Protein AF-A0A2J8RE70-F1 (afdb_monomer_lite)

Organism: Pongo abelii (NCBI:txid9601)

Foldseek 3Di:
DDPDDPLVCVLCVPFAFLDKAFQQDCDPNKTKIWTQGDDPQHQFIWIAIPPVPRYIHGLDRDDQFAFPQPPHQKDKDPPPTHGDPHGFAWRDKYADNVQRWIWTFFLWIWIDRPSRIIMTRPQRHSVWTWPDWDADPQQWIWTATPLGFTWIDGPPDSHIGGDADDSVSPCVDVPVVVD

InterPro domains:
  IPR028246 Cation channel sperm-associated auxiliary subunit gamma [PTHR14327] (52-179)
  IPR053871 CATSPERG, beta-propeller domain [PF15064] (2-51)
  IPR053871 CATSPERG, beta-propeller domain [PF15064] (53-179)

Radius of gyration: 17.93 Å; chains: 1; bounding box: 47×31×60 Å

Structure (mmCIF, N/CA/C/O backbone):
data_AF-A0A2J8RE70-F1
#
_entry.id   AF-A0A2J8RE70-F1
#
loop_
_atom_site.group_PDB
_atom_site.id
_atom_site.type_symbol
_atom_site.label_atom_id
_atom_site.label_alt_id
_atom_site.label_comp_id
_atom_site.label_asym_id
_atom_site.label_entity_id
_atom_site.label_seq_id
_atom_site.pdbx_PDB_ins_code
_atom_site.Cartn_x
_atom_site.Cartn_y
_atom_site.Cartn_z
_atom_site.occupancy
_atom_site.B_iso_or_equiv
_atom_site.auth_seq_id
_atom_site.auth_comp_id
_atom_site.auth_asym_id
_atom_site.auth_atom_id
_atom_site.pdbx_PDB_model_num
ATOM 1 N N . ARG A 1 1 ? 28.471 9.267 -3.001 1.00 38.91 1 ARG A N 1
ATOM 2 C CA . ARG A 1 1 ? 27.498 10.393 -2.980 1.00 38.91 1 ARG A CA 1
ATOM 3 C C . ARG A 1 1 ? 26.448 10.106 -4.054 1.00 38.91 1 ARG A C 1
ATOM 5 O O . ARG A 1 1 ? 26.673 10.484 -5.195 1.00 38.91 1 ARG A O 1
ATOM 12 N N . ASN A 1 2 ? 25.371 9.379 -3.726 1.00 43.09 2 ASN A N 1
ATOM 13 C CA . ASN A 1 2 ? 24.345 9.003 -4.710 1.00 43.09 2 ASN A CA 1
ATOM 14 C C . ASN A 1 2 ? 23.590 10.248 -5.184 1.00 43.09 2 ASN A C 1
ATOM 16 O O . ASN A 1 2 ? 22.715 10.754 -4.489 1.00 43.09 2 ASN A O 1
ATOM 20 N N . ARG A 1 3 ? 23.953 10.748 -6.367 1.00 52.50 3 ARG A N 1
ATOM 21 C CA . ARG A 1 3 ? 23.097 11.636 -7.151 1.00 52.50 3 ARG A CA 1
ATOM 22 C C . ARG A 1 3 ? 22.213 10.736 -8.008 1.00 52.50 3 ARG A C 1
ATOM 24 O O . ARG A 1 3 ? 22.647 10.332 -9.083 1.00 52.50 3 ARG A O 1
ATOM 31 N N . GLY A 1 4 ? 21.025 10.399 -7.503 1.00 54.91 4 GLY A N 1
ATOM 32 C CA . GLY A 1 4 ? 19.982 9.821 -8.351 1.00 54.91 4 GLY A CA 1
ATOM 33 C C . GLY A 1 4 ? 19.725 10.766 -9.525 1.00 54.91 4 GLY A C 1
ATOM 34 O O . GLY A 1 4 ? 19.765 11.988 -9.337 1.00 54.91 4 GLY A O 1
ATOM 35 N N . SER A 1 5 ? 19.547 10.240 -10.735 1.00 63.16 5 SER A N 1
ATOM 36 C CA . SER A 1 5 ? 19.329 11.115 -11.888 1.00 63.16 5 SER A CA 1
ATOM 37 C C . SER A 1 5 ? 17.975 11.824 -11.791 1.00 63.16 5 SER A C 1
ATOM 39 O O . SER A 1 5 ? 16.984 11.264 -11.326 1.00 63.16 5 SER A O 1
ATOM 41 N N . GLY A 1 6 ? 17.904 13.060 -12.291 1.00 64.25 6 GLY A N 1
ATOM 42 C CA . GLY A 1 6 ? 16.624 13.730 -12.545 1.00 64.25 6 GLY A CA 1
ATOM 43 C C . GLY A 1 6 ? 15.867 13.149 -13.749 1.00 64.25 6 GLY A C 1
ATOM 44 O O . GLY A 1 6 ? 14.857 13.709 -14.159 1.00 64.25 6 GLY A O 1
ATOM 45 N N . SER A 1 7 ? 16.360 12.059 -14.352 1.00 72.38 7 SER A N 1
ATOM 46 C CA . SER A 1 7 ? 15.855 11.521 -15.617 1.00 72.38 7 SER A CA 1
ATOM 47 C C . SER A 1 7 ? 14.519 10.789 -15.485 1.00 72.38 7 SER A C 1
ATOM 49 O O . SER A 1 7 ? 13.845 10.618 -16.495 1.00 72.38 7 SER A O 1
ATOM 51 N N . TRP A 1 8 ? 14.074 10.445 -14.268 1.00 74.06 8 TRP A N 1
ATOM 52 C CA . TRP A 1 8 ? 12.735 9.882 -14.026 1.00 74.06 8 TRP A CA 1
ATOM 53 C C . TRP A 1 8 ? 11.600 10.774 -14.558 1.00 74.06 8 TRP A C 1
ATOM 55 O O . TRP A 1 8 ? 10.545 10.268 -14.931 1.00 74.06 8 TRP A O 1
ATOM 65 N N . VAL A 1 9 ? 11.836 12.089 -14.660 1.00 75.00 9 VAL A N 1
ATOM 66 C CA . VAL A 1 9 ? 10.903 13.061 -15.254 1.00 75.00 9 VAL A CA 1
ATOM 67 C C . VAL A 1 9 ? 10.591 12.734 -16.720 1.00 75.00 9 VAL A C 1
ATOM 69 O O . VAL A 1 9 ? 9.497 13.034 -17.180 1.00 75.00 9 VAL A O 1
ATOM 72 N N . ARG A 1 10 ? 11.518 12.100 -17.456 1.00 77.81 10 ARG A N 1
ATOM 73 C CA . ARG A 1 10 ? 11.299 11.674 -18.851 1.00 77.81 10 ARG A CA 1
ATOM 74 C C . ARG A 1 10 ? 10.335 10.495 -18.929 1.00 77.81 10 ARG A C 1
ATOM 76 O O . ARG A 1 10 ? 9.387 10.533 -19.700 1.00 77.81 10 ARG A O 1
ATOM 83 N N . VAL A 1 11 ? 10.582 9.485 -18.098 1.00 81.12 11 VAL A N 1
ATOM 84 C CA . VAL A 1 11 ? 9.865 8.201 -18.102 1.00 81.12 11 VAL A CA 1
ATOM 85 C C . VAL A 1 11 ? 8.417 8.358 -17.613 1.00 81.12 11 VAL A C 1
ATOM 87 O O . VAL A 1 11 ? 7.539 7.625 -18.044 1.00 81.12 11 VAL A O 1
ATOM 90 N N . LEU A 1 12 ? 8.144 9.350 -16.756 1.00 84.25 12 LEU A N 1
ATOM 91 C CA . LEU A 1 12 ? 6.811 9.632 -16.199 1.00 84.25 12 LEU A CA 1
ATOM 92 C C . LEU A 1 12 ? 6.121 10.870 -16.809 1.00 84.25 12 LEU A C 1
ATOM 94 O O . LEU A 1 12 ? 5.141 11.358 -16.253 1.00 84.25 12 LEU A O 1
ATOM 98 N N . ALA A 1 13 ? 6.616 11.402 -17.932 1.00 83.75 13 ALA A N 1
ATOM 99 C CA . ALA A 1 13 ? 6.174 12.691 -18.479 1.00 83.75 13 ALA A CA 1
ATOM 100 C C . ALA A 1 13 ? 4.685 12.756 -18.888 1.00 83.75 13 ALA A C 1
ATOM 102 O O . ALA A 1 13 ? 4.122 13.849 -18.947 1.00 83.75 13 ALA A O 1
ATOM 103 N N . SER A 1 14 ? 4.052 11.614 -19.182 1.00 85.94 14 SER A N 1
ATOM 104 C CA . SER A 1 14 ? 2.634 11.521 -19.561 1.00 85.94 14 SER A CA 1
ATOM 105 C C . SER A 1 14 ? 1.672 11.352 -18.382 1.00 85.94 14 SER A C 1
ATOM 107 O O . SER A 1 14 ? 0.462 11.441 -18.581 1.00 85.94 14 SER A O 1
ATOM 109 N N . GLU A 1 15 ? 2.179 11.101 -17.171 1.00 90.56 15 GLU A N 1
ATOM 110 C CA . GLU A 1 15 ? 1.375 10.627 -16.043 1.00 90.56 15 GLU A CA 1
ATOM 111 C C . GLU A 1 15 ? 1.267 11.653 -14.910 1.00 90.56 15 GLU A C 1
ATOM 113 O O . GLU A 1 15 ? 2.248 12.251 -14.465 1.00 90.56 15 GLU A O 1
ATOM 118 N N . CYS A 1 16 ? 0.058 11.818 -14.368 1.00 92.62 16 CYS A N 1
ATOM 119 C CA . CYS A 1 16 ? -0.143 12.594 -13.148 1.00 92.62 16 CYS A CA 1
ATOM 120 C C . CYS A 1 16 ? 0.223 11.735 -11.932 1.00 92.62 16 CYS A C 1
ATOM 122 O O . CYS A 1 16 ? -0.470 10.777 -11.593 1.00 92.62 16 CYS A O 1
ATOM 124 N N . ILE A 1 17 ? 1.322 12.076 -11.260 1.00 92.88 17 ILE A N 1
ATOM 125 C CA . ILE A 1 17 ? 1.897 11.254 -10.192 1.00 92.88 17 ILE A CA 1
ATOM 126 C C . ILE A 1 17 ? 1.352 11.649 -8.815 1.00 92.88 17 ILE A C 1
ATOM 128 O O . ILE A 1 17 ? 1.549 12.776 -8.365 1.00 92.88 17 ILE A O 1
ATOM 132 N N . LYS A 1 18 ? 0.750 10.689 -8.100 1.00 94.56 18 LYS A N 1
ATOM 133 C CA . LYS A 1 18 ? 0.326 10.839 -6.697 1.00 94.56 18 LYS A CA 1
ATOM 134 C C . LYS A 1 18 ? 1.472 10.573 -5.720 1.00 94.56 18 LYS A C 1
ATOM 136 O O . LYS A 1 18 ? 1.644 11.296 -4.739 1.00 94.56 18 LYS A O 1
ATOM 141 N N . LYS A 1 19 ? 2.261 9.519 -5.961 1.00 93.44 19 LYS A N 1
ATOM 142 C CA . LYS A 1 19 ? 3.380 9.130 -5.092 1.00 93.44 19 LYS A CA 1
ATOM 143 C C . LYS A 1 19 ? 4.503 8.463 -5.878 1.00 93.44 19 LYS A C 1
ATOM 145 O O . LYS A 1 19 ? 4.253 7.568 -6.676 1.00 93.44 19 LYS A O 1
ATOM 150 N N . LEU A 1 20 ? 5.743 8.847 -5.577 1.00 90.44 20 LEU A N 1
ATOM 151 C CA . LEU A 1 20 ? 6.943 8.147 -6.033 1.00 90.44 20 LEU A CA 1
ATOM 152 C C . LEU A 1 20 ? 7.535 7.301 -4.907 1.00 90.44 20 LEU A C 1
ATOM 154 O O . LEU A 1 20 ? 7.714 7.784 -3.786 1.00 90.44 20 LEU A O 1
ATOM 158 N N . CYS A 1 21 ? 7.903 6.070 -5.240 1.00 88.19 21 CYS A N 1
ATOM 159 C CA . CYS A 1 21 ? 8.802 5.225 -4.471 1.00 88.19 21 CYS A CA 1
ATOM 160 C C . CYS A 1 21 ? 10.088 5.027 -5.297 1.00 88.19 21 CYS A C 1
ATOM 162 O O . CYS A 1 21 ? 10.113 4.189 -6.201 1.00 88.19 21 CYS A O 1
ATOM 164 N N . PRO A 1 22 ? 11.151 5.818 -5.056 1.00 77.06 22 PRO A N 1
ATOM 165 C CA . PRO A 1 22 ? 12.430 5.612 -5.724 1.00 77.06 22 PRO A CA 1
ATOM 166 C C . PRO A 1 22 ? 13.086 4.344 -5.169 1.00 77.06 22 PRO A C 1
ATOM 168 O O . PRO A 1 22 ? 13.404 4.277 -3.979 1.00 77.06 22 PRO A O 1
ATOM 171 N N . VAL A 1 23 ? 13.297 3.339 -6.021 1.00 70.25 23 VAL A N 1
ATOM 172 C CA . VAL A 1 23 ? 13.839 2.040 -5.607 1.00 70.25 23 VAL A CA 1
ATOM 173 C C . VAL A 1 23 ? 15.258 1.914 -6.140 1.00 70.25 23 VAL A C 1
ATOM 175 O O . VAL A 1 23 ? 15.500 1.489 -7.267 1.00 70.25 23 VAL A O 1
ATOM 178 N N . TYR A 1 24 ? 16.219 2.335 -5.317 1.00 64.12 24 TYR A N 1
ATOM 179 C CA . TYR A 1 24 ? 17.640 2.384 -5.668 1.00 64.12 24 TYR A CA 1
ATOM 180 C C . TYR A 1 24 ? 18.292 0.990 -5.722 1.00 64.12 24 TYR A C 1
ATOM 182 O O . TYR A 1 24 ? 19.213 0.685 -4.965 1.00 64.12 24 TYR A O 1
ATOM 190 N N . PHE A 1 25 ? 17.842 0.153 -6.653 1.00 61.03 25 PHE A N 1
ATOM 191 C CA . PHE A 1 25 ? 18.550 -1.044 -7.089 1.00 61.03 25 PHE A CA 1
ATOM 192 C C . PHE A 1 25 ? 19.568 -0.661 -8.160 1.00 61.03 25 PHE A C 1
ATOM 194 O O . PHE A 1 25 ? 19.222 -0.530 -9.331 1.00 61.03 25 PHE A O 1
ATOM 201 N N . HIS A 1 26 ? 20.834 -0.490 -7.789 1.00 56.78 26 HIS A N 1
ATOM 202 C CA . HIS A 1 26 ? 21.870 -0.296 -8.800 1.00 56.78 26 HIS A CA 1
ATOM 203 C C . HIS A 1 26 ? 22.303 -1.653 -9.368 1.00 56.78 26 HIS A C 1
ATOM 205 O O . HIS A 1 26 ? 23.253 -2.266 -8.887 1.00 56.78 26 HIS A O 1
ATOM 211 N N . SER A 1 27 ? 21.573 -2.126 -10.379 1.00 59.56 27 SER A N 1
ATOM 212 C CA . SER A 1 27 ? 21.937 -3.290 -11.192 1.00 59.56 27 SER A CA 1
ATOM 213 C C . SER A 1 27 ? 22.296 -2.822 -12.600 1.00 59.56 27 SER A C 1
ATOM 215 O O . SER A 1 27 ? 21.555 -2.047 -13.207 1.00 59.56 27 SER A O 1
ATOM 217 N N . ASN A 1 28 ? 23.466 -3.231 -13.098 1.00 66.38 28 ASN A N 1
ATOM 218 C CA . ASN A 1 28 ? 24.009 -2.847 -14.409 1.00 66.38 28 ASN A CA 1
ATOM 219 C C . ASN A 1 28 ? 23.948 -1.333 -14.719 1.00 66.38 28 ASN A C 1
ATOM 221 O O . ASN A 1 28 ? 23.699 -0.932 -15.850 1.00 66.38 28 ASN A O 1
ATOM 225 N N . GLY A 1 29 ? 24.157 -0.474 -13.714 1.00 69.19 29 GLY A N 1
ATOM 226 C CA . GLY A 1 29 ? 24.139 0.986 -13.884 1.00 69.19 29 GLY A CA 1
ATOM 227 C C . GLY A 1 29 ? 22.746 1.631 -13.950 1.00 69.19 29 GLY A C 1
ATOM 228 O O . GLY A 1 29 ? 22.659 2.860 -14.004 1.00 69.19 29 GLY A O 1
ATOM 229 N N . SER A 1 30 ? 21.676 0.835 -13.906 1.00 75.38 30 SER A N 1
ATOM 230 C CA . SER A 1 30 ? 20.286 1.296 -13.998 1.00 75.38 30 SER A CA 1
ATOM 231 C C . SER A 1 30 ? 19.792 1.926 -12.693 1.00 75.38 30 SER A C 1
ATOM 233 O O . SER A 1 30 ? 20.341 1.692 -11.609 1.00 75.38 30 SER A O 1
ATOM 235 N N . GLU A 1 31 ? 18.731 2.723 -12.793 1.00 79.00 31 GLU A N 1
ATOM 236 C CA . GLU A 1 31 ? 17.949 3.219 -11.656 1.00 79.00 31 GLU A CA 1
ATOM 237 C C . GLU A 1 31 ? 16.484 2.822 -11.865 1.00 79.00 31 GLU A C 1
ATOM 239 O O . GLU A 1 31 ? 15.981 2.918 -12.983 1.00 79.00 31 GLU A O 1
ATOM 244 N N . TYR A 1 32 ? 15.792 2.397 -10.805 1.00 82.38 32 TYR A N 1
ATOM 245 C CA . TYR A 1 32 ? 14.401 1.951 -10.894 1.00 82.38 32 TYR A CA 1
ATOM 246 C C . TYR A 1 32 ? 13.483 2.822 -10.041 1.00 82.38 32 TYR A C 1
ATOM 248 O O . TYR A 1 32 ? 13.861 3.347 -8.987 1.00 82.38 32 TYR A O 1
ATOM 256 N N . ILE A 1 33 ? 12.247 2.973 -10.498 1.00 87.44 33 ILE A N 1
ATOM 257 C CA . ILE A 1 33 ? 11.239 3.804 -9.850 1.00 87.44 33 ILE A CA 1
ATOM 258 C C . ILE A 1 33 ? 9.890 3.099 -9.871 1.00 87.44 33 ILE A C 1
ATOM 260 O O . ILE A 1 33 ? 9.516 2.498 -10.872 1.00 87.44 33 ILE A O 1
ATOM 264 N N . MET A 1 34 ? 9.150 3.184 -8.767 1.00 91.00 34 MET A N 1
ATOM 265 C CA . MET A 1 34 ? 7.721 2.893 -8.760 1.00 91.00 34 MET A CA 1
ATOM 266 C C . MET A 1 34 ? 6.922 4.174 -8.588 1.00 91.00 34 MET A C 1
ATOM 268 O O . MET A 1 34 ? 7.277 5.039 -7.782 1.00 91.00 34 MET A O 1
ATOM 272 N N . ALA A 1 35 ? 5.839 4.282 -9.346 1.00 93.25 35 ALA A N 1
ATOM 273 C CA . ALA A 1 35 ? 4.965 5.440 -9.352 1.00 93.25 35 ALA A CA 1
ATOM 274 C C . ALA A 1 35 ? 3.512 5.000 -9.181 1.00 93.25 35 ALA A C 1
ATOM 276 O O . ALA A 1 35 ? 3.024 4.164 -9.934 1.00 93.25 35 ALA A O 1
ATOM 277 N N . LEU A 1 36 ? 2.836 5.588 -8.196 1.00 95.62 36 LEU A N 1
ATOM 278 C CA . LEU A 1 36 ? 1.386 5.547 -8.046 1.00 95.62 36 LEU A CA 1
ATOM 279 C C . LEU A 1 36 ? 0.812 6.832 -8.650 1.00 95.62 36 LEU A C 1
ATOM 281 O O . LEU A 1 36 ? 1.236 7.932 -8.279 1.00 95.62 36 LEU A O 1
ATOM 285 N N . THR A 1 37 ? -0.154 6.700 -9.549 1.00 96.00 37 THR A N 1
ATOM 286 C CA . THR A 1 37 ? -0.744 7.800 -10.329 1.00 96.00 37 THR A CA 1
ATOM 287 C C . THR A 1 37 ? -2.084 8.300 -9.768 1.00 96.00 37 THR A C 1
ATOM 289 O O . THR A 1 37 ? -2.644 7.765 -8.806 1.00 96.00 37 THR A O 1
ATOM 292 N N . MET A 1 38 ? -2.586 9.387 -10.354 1.00 94.56 38 MET A N 1
ATOM 293 C CA . MET A 1 38 ? -3.873 10.034 -10.076 1.00 94.56 38 MET A CA 1
ATOM 294 C C . MET A 1 38 ? -4.478 10.629 -11.355 1.00 94.56 38 MET A C 1
ATOM 296 O O . MET A 1 38 ? -3.834 10.657 -12.403 1.00 94.56 38 MET A O 1
ATOM 300 N N . GLY A 1 39 ? -5.700 11.158 -11.268 1.00 92.31 39 GLY A N 1
ATOM 301 C CA . GLY A 1 39 ? -6.371 11.771 -12.413 1.00 92.31 39 GLY A CA 1
ATOM 302 C C . GLY A 1 39 ? -6.886 10.706 -13.378 1.00 92.31 39 GLY A C 1
ATOM 303 O O . GLY A 1 39 ? -7.565 9.777 -12.956 1.00 92.31 39 GLY A O 1
ATOM 304 N N . LYS A 1 40 ? -6.572 10.823 -14.674 1.00 91.50 40 LYS A N 1
ATOM 305 C CA . LYS A 1 40 ? -7.113 9.921 -15.710 1.00 91.50 40 LYS A CA 1
ATOM 306 C C . LYS A 1 40 ? -6.786 8.439 -15.463 1.00 91.50 40 LYS A C 1
ATOM 308 O O . LYS A 1 40 ? -7.603 7.584 -15.781 1.00 91.50 40 LYS A O 1
ATOM 313 N N . HIS A 1 41 ? -5.606 8.148 -14.922 1.00 94.38 41 HIS A N 1
ATOM 314 C CA . HIS A 1 41 ? -5.147 6.790 -14.624 1.00 94.38 41 HIS A CA 1
ATOM 315 C C . HIS A 1 41 ? -5.029 6.579 -13.106 1.00 94.38 41 HIS A C 1
ATOM 317 O O . HIS A 1 41 ? -4.043 6.029 -12.625 1.00 94.38 41 HIS A O 1
ATOM 323 N N . GLU A 1 42 ? -5.969 7.100 -12.311 1.00 94.38 42 GLU A N 1
ATOM 324 C CA . GLU A 1 42 ? -5.924 6.944 -10.855 1.00 94.38 42 GLU A CA 1
ATOM 325 C C . GLU A 1 42 ? -5.894 5.467 -10.433 1.00 94.38 42 GLU A C 1
ATOM 327 O O . GLU A 1 42 ? -6.652 4.648 -10.936 1.00 94.38 42 GLU A O 1
ATOM 332 N N . GLY A 1 43 ? -4.974 5.127 -9.525 1.00 94.31 43 GLY A N 1
ATOM 333 C CA . GLY A 1 43 ? -4.780 3.750 -9.061 1.00 94.31 43 GLY A CA 1
ATOM 334 C C . GLY A 1 43 ? -3.866 2.883 -9.931 1.00 94.31 43 GLY A C 1
ATOM 335 O O . GLY A 1 43 ? -3.648 1.720 -9.593 1.00 94.31 43 GLY A O 1
ATOM 336 N N . TYR A 1 44 ? -3.278 3.422 -11.002 1.00 95.94 44 TYR A N 1
ATOM 337 C CA . TYR A 1 44 ? -2.267 2.704 -11.777 1.00 95.94 44 TYR A CA 1
ATOM 338 C C . TYR A 1 44 ? -0.923 2.749 -11.031 1.00 95.94 44 TYR A C 1
ATOM 340 O O . TYR A 1 44 ? -0.503 3.775 -10.482 1.00 95.94 44 TYR A O 1
ATOM 348 N N . VAL A 1 45 ? -0.246 1.606 -10.988 1.00 94.81 45 VAL A N 1
ATOM 349 C CA . VAL A 1 45 ? 1.091 1.445 -10.420 1.00 94.81 45 VAL A CA 1
ATOM 350 C C . VAL A 1 45 ? 2.038 1.060 -11.538 1.00 94.81 45 VAL A C 1
ATOM 352 O O . VAL A 1 45 ? 1.942 -0.032 -12.095 1.00 94.81 45 VAL A O 1
ATOM 355 N N . TYR A 1 46 ? 2.977 1.948 -11.838 1.00 93.19 46 TYR A N 1
ATOM 356 C CA . TYR A 1 46 ? 3.992 1.723 -12.858 1.00 93.19 46 TYR A CA 1
ATOM 357 C C . TYR A 1 46 ? 5.357 1.397 -12.252 1.00 93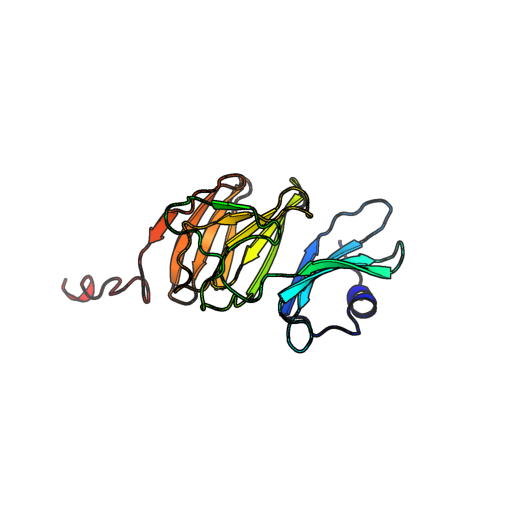.19 46 TYR A C 1
ATOM 359 O O . TYR A 1 46 ? 5.713 1.903 -11.182 1.00 93.19 46 TYR A O 1
ATOM 367 N N . PHE A 1 47 ? 6.143 0.611 -12.986 1.00 89.56 47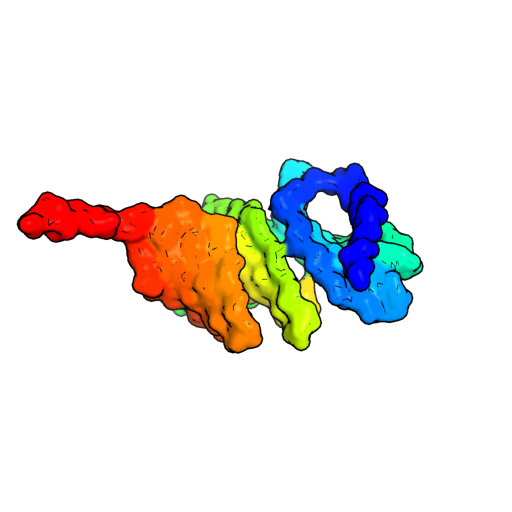 PHE A N 1
ATOM 368 C CA . PHE A 1 47 ? 7.560 0.350 -12.761 1.00 89.56 47 PHE A CA 1
ATOM 369 C C . PHE A 1 47 ? 8.366 0.946 -13.923 1.00 89.56 47 PHE A C 1
ATOM 371 O O . PHE A 1 47 ? 8.167 0.580 -15.077 1.00 89.56 47 PHE A O 1
ATOM 378 N N . GLY A 1 48 ? 9.253 1.896 -13.631 1.00 86.38 48 GLY A N 1
ATOM 379 C CA . GLY A 1 48 ? 10.102 2.556 -14.624 1.00 86.38 48 GLY A CA 1
ATOM 380 C C . GLY A 1 48 ? 11.564 2.138 -14.494 1.00 86.38 48 GLY A C 1
ATOM 381 O O . GLY A 1 48 ? 12.080 2.041 -13.374 1.00 86.38 48 GLY A O 1
ATOM 382 N N . THR A 1 49 ? 12.240 1.948 -15.629 1.00 84.19 49 THR A N 1
ATOM 383 C CA . THR A 1 49 ? 13.671 1.608 -15.700 1.00 84.19 49 THR A CA 1
ATOM 384 C C . THR A 1 49 ? 14.441 2.709 -16.417 1.00 84.19 49 THR A C 1
ATOM 386 O O . THR A 1 49 ? 14.282 2.922 -17.611 1.00 84.19 49 THR A O 1
ATOM 389 N N . ILE A 1 50 ? 15.322 3.394 -15.694 1.00 78.50 50 ILE A N 1
ATOM 390 C CA . ILE A 1 50 ? 16.055 4.570 -16.171 1.00 78.50 50 ILE A CA 1
ATOM 391 C C . ILE A 1 50 ? 17.485 4.158 -16.542 1.00 78.50 50 ILE A C 1
ATOM 393 O O . ILE A 1 50 ? 18.117 3.370 -15.830 1.00 78.50 50 ILE A O 1
ATOM 397 N N . ARG A 1 51 ? 18.029 4.755 -17.609 1.00 72.81 51 ARG A N 1
ATOM 398 C CA . ARG A 1 51 ? 19.385 4.574 -18.173 1.00 72.81 51 ARG A CA 1
ATOM 399 C C . ARG A 1 51 ? 19.643 3.276 -18.944 1.00 72.81 51 ARG A C 1
ATOM 401 O O . ARG A 1 51 ? 20.530 3.293 -19.791 1.00 72.81 51 ARG A O 1
ATOM 408 N N . ALA A 1 52 ? 18.929 2.181 -18.670 1.00 71.00 52 ALA A N 1
ATOM 409 C CA . ALA A 1 52 ? 19.026 0.968 -19.494 1.00 71.00 52 ALA A CA 1
ATOM 410 C C . ALA A 1 52 ? 18.157 1.058 -20.754 1.00 71.00 52 ALA A C 1
ATOM 412 O O . ALA A 1 52 ? 18.643 0.766 -21.843 1.00 71.00 52 ALA A O 1
ATOM 413 N N . SER A 1 53 ? 16.901 1.484 -20.604 1.00 71.81 53 SER A N 1
ATOM 414 C CA . SER A 1 53 ? 15.951 1.600 -21.717 1.00 71.81 53 SER A CA 1
ATOM 415 C C . SER A 1 53 ? 15.044 2.836 -21.662 1.00 71.81 53 SER A C 1
ATOM 417 O O . SER A 1 53 ? 14.502 3.217 -22.692 1.00 71.81 53 SER A O 1
ATOM 419 N N . ASP A 1 54 ? 14.933 3.504 -20.504 1.00 79.88 54 ASP A N 1
ATOM 420 C CA . ASP A 1 54 ? 13.995 4.612 -20.251 1.00 79.88 54 ASP A CA 1
ATOM 421 C C . ASP A 1 54 ? 12.507 4.209 -20.446 1.00 79.88 54 ASP A C 1
ATOM 423 O O . ASP A 1 54 ? 11.652 5.050 -20.726 1.00 79.88 54 ASP A O 1
ATOM 427 N N . ASP A 1 55 ? 12.196 2.922 -20.229 1.00 84.44 55 ASP A N 1
ATOM 428 C CA . ASP A 1 55 ? 10.849 2.339 -20.329 1.00 84.44 55 ASP A CA 1
ATOM 429 C C . ASP A 1 55 ? 9.987 2.546 -19.072 1.00 84.44 55 ASP A C 1
ATOM 431 O O . ASP A 1 55 ? 10.488 2.600 -17.940 1.00 84.44 55 ASP A O 1
ATOM 435 N N . LEU A 1 56 ? 8.665 2.544 -19.282 1.00 87.12 56 LEU A N 1
ATOM 436 C CA . LEU A 1 56 ? 7.627 2.530 -18.252 1.00 87.12 56 LEU A CA 1
ATOM 437 C C . LEU A 1 56 ? 6.676 1.338 -18.461 1.00 87.12 56 LEU A C 1
ATOM 439 O O . LEU A 1 56 ? 5.981 1.266 -19.473 1.00 87.12 56 LEU A O 1
ATOM 443 N N . GLU A 1 57 ? 6.602 0.434 -17.486 1.00 90.56 57 GLU A N 1
ATOM 444 C CA . GLU A 1 57 ? 5.737 -0.752 -17.500 1.00 90.56 57 GLU A CA 1
ATOM 445 C C . GLU A 1 57 ? 4.588 -0.603 -16.492 1.00 90.56 57 GLU A C 1
ATOM 447 O O . GLU A 1 57 ? 4.805 -0.182 -15.352 1.00 90.56 57 GLU A O 1
ATOM 452 N N . LEU A 1 58 ? 3.356 -0.944 -16.888 1.00 91.94 58 LEU A N 1
ATOM 453 C CA . LEU A 1 58 ? 2.216 -1.012 -15.968 1.00 91.94 58 LEU A CA 1
ATOM 454 C C . LEU A 1 58 ? 2.313 -2.302 -15.145 1.00 91.94 58 LEU A C 1
ATOM 456 O O . LEU A 1 58 ? 2.067 -3.386 -15.663 1.00 91.94 58 LEU A O 1
ATOM 460 N N . LEU A 1 59 ? 2.657 -2.170 -13.865 1.00 91.75 59 LEU A N 1
ATOM 461 C CA . LEU A 1 59 ? 2.880 -3.290 -12.949 1.00 91.75 59 LEU A CA 1
ATOM 462 C C . LEU A 1 59 ? 1.569 -3.770 -12.313 1.00 91.75 59 LEU A C 1
ATOM 464 O O . LEU A 1 59 ? 1.362 -4.969 -12.166 1.00 91.75 59 LEU A O 1
ATOM 468 N N . TYR A 1 60 ? 0.676 -2.850 -11.935 1.00 94.44 60 TYR A N 1
ATOM 469 C CA . TYR A 1 60 ? -0.623 -3.204 -11.358 1.00 94.44 60 TYR A CA 1
ATOM 470 C C . TYR A 1 60 ? -1.669 -2.108 -11.566 1.00 94.44 60 TYR A C 1
ATOM 472 O O . TYR A 1 60 ? -1.360 -0.918 -11.509 1.00 94.44 60 TYR A O 1
ATOM 480 N N . HIS A 1 61 ? -2.923 -2.514 -11.749 1.00 94.88 61 HIS A N 1
ATOM 481 C CA . HIS A 1 61 ? -4.086 -1.635 -11.679 1.00 94.88 61 HIS A CA 1
ATOM 482 C C . HIS A 1 61 ? -4.860 -1.978 -10.406 1.00 94.88 61 HIS A C 1
ATOM 484 O O . HIS A 1 61 ? -5.360 -3.094 -10.263 1.00 94.88 61 HIS A O 1
ATOM 490 N N . ILE A 1 62 ? -4.916 -1.036 -9.465 1.00 96.19 62 ILE A N 1
ATOM 491 C CA . ILE A 1 62 ? -5.644 -1.216 -8.205 1.00 96.19 62 ILE A CA 1
ATOM 492 C C . ILE A 1 62 ? -7.146 -1.318 -8.524 1.00 96.19 62 ILE A C 1
ATOM 494 O O . ILE A 1 62 ? -7.637 -0.483 -9.283 1.00 96.19 62 ILE A O 1
ATOM 498 N N . PRO A 1 63 ? -7.887 -2.302 -7.972 1.00 96.19 63 PRO A N 1
ATOM 499 C CA . PRO A 1 63 ? -9.329 -2.399 -8.182 1.00 96.19 63 PRO A CA 1
ATOM 500 C C . PRO A 1 63 ? -10.057 -1.112 -7.790 1.00 96.19 63 PRO A C 1
ATOM 502 O O . PRO A 1 63 ? -9.674 -0.446 -6.834 1.00 96.19 63 PRO A O 1
ATOM 505 N N . GLU A 1 64 ? -11.141 -0.778 -8.490 1.00 95.38 64 GLU A N 1
ATOM 506 C CA . GLU A 1 64 ? -11.919 0.441 -8.218 1.00 95.38 64 GLU A CA 1
ATOM 507 C C . GLU A 1 64 ? -12.577 0.415 -6.824 1.00 95.38 64 GLU A C 1
ATOM 509 O O . GLU A 1 64 ? -12.708 1.447 -6.162 1.00 95.38 64 GLU A O 1
ATOM 514 N N . PHE A 1 65 ? -12.937 -0.777 -6.340 1.00 97.19 65 PHE A N 1
ATOM 515 C CA . PHE A 1 65 ? -13.663 -0.988 -5.091 1.00 97.19 65 PHE A CA 1
ATOM 516 C C . PHE A 1 65 ? -12.944 -1.963 -4.150 1.00 97.19 65 PHE A C 1
ATOM 518 O O . PHE A 1 65 ? -12.124 -2.781 -4.560 1.00 97.19 65 PHE A O 1
ATOM 525 N N . ILE A 1 66 ? -13.279 -1.898 -2.861 1.00 97.38 66 ILE A N 1
ATOM 526 C CA . ILE A 1 66 ? -12.794 -2.817 -1.828 1.00 97.38 66 ILE A CA 1
ATOM 527 C C . ILE A 1 66 ? -13.455 -4.196 -2.027 1.00 97.38 66 ILE A C 1
ATOM 529 O O . ILE A 1 66 ? -14.691 -4.243 -2.053 1.00 97.38 66 ILE A O 1
ATOM 533 N N . PRO A 1 67 ? -12.695 -5.306 -2.122 1.00 97.06 67 PRO A N 1
ATOM 534 C CA . PRO A 1 67 ? -13.245 -6.661 -2.184 1.00 97.06 67 PRO A CA 1
ATOM 535 C C . PRO A 1 67 ? -14.121 -7.037 -0.977 1.00 97.06 67 PRO A C 1
ATOM 537 O O . PRO A 1 67 ? -13.887 -6.602 0.153 1.00 97.06 67 PRO A O 1
ATOM 540 N N . GLU A 1 68 ? -15.102 -7.911 -1.187 1.00 95.81 68 GLU A N 1
ATOM 541 C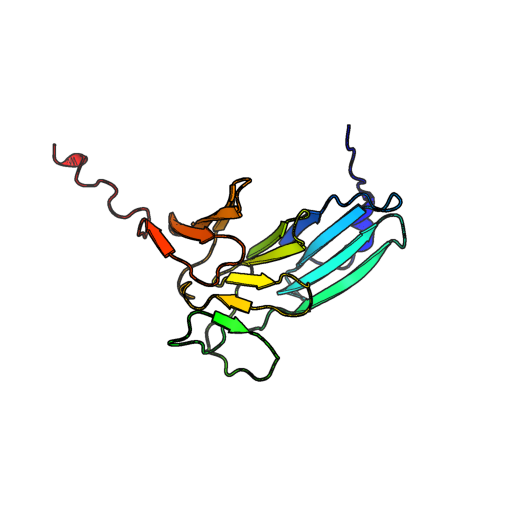 CA . GLU A 1 68 ? -15.867 -8.557 -0.113 1.00 95.81 68 GLU A CA 1
ATOM 542 C C . GLU A 1 68 ? -15.029 -9.663 0.548 1.00 95.81 68 GLU A C 1
ATOM 544 O O . GLU A 1 68 ? -15.063 -10.822 0.145 1.00 95.81 68 GLU A O 1
ATOM 549 N N . ALA A 1 69 ? -14.275 -9.295 1.587 1.00 94.12 69 ALA A N 1
ATOM 550 C CA . ALA A 1 69 ? -13.400 -10.199 2.345 1.00 94.12 69 ALA A CA 1
ATOM 551 C C . ALA A 1 69 ? -13.860 -10.425 3.804 1.00 94.12 69 ALA A C 1
ATOM 553 O O . ALA A 1 69 ? -13.052 -10.713 4.686 1.00 94.12 69 ALA A O 1
ATOM 554 N N . ARG A 1 70 ? -15.159 -10.259 4.095 1.00 88.44 70 ARG A N 1
ATOM 555 C CA . ARG A 1 70 ? -15.704 -10.397 5.459 1.00 88.44 70 ARG A CA 1
ATOM 556 C C . ARG A 1 70 ? -15.446 -11.795 6.033 1.00 88.44 70 ARG A C 1
ATOM 558 O O . ARG A 1 70 ? -15.899 -12.787 5.474 1.00 88.44 70 ARG A O 1
ATOM 565 N N . GLY A 1 71 ? -14.773 -11.850 7.183 1.00 88.12 71 GLY A N 1
ATOM 566 C CA . GLY A 1 71 ? -14.422 -13.098 7.871 1.00 88.12 71 GLY A CA 1
ATOM 567 C C . GLY A 1 71 ? -13.139 -13.774 7.371 1.00 88.12 71 GLY A C 1
ATOM 568 O O . GLY A 1 71 ? -12.823 -14.864 7.840 1.00 88.12 71 GLY A O 1
ATOM 569 N N . LEU A 1 72 ? -12.401 -13.147 6.450 1.00 92.50 72 LEU A N 1
ATOM 570 C CA . LEU A 1 72 ? -11.065 -13.573 6.027 1.00 92.50 72 LEU A CA 1
ATOM 571 C C . LEU A 1 72 ? -10.000 -12.717 6.729 1.00 92.50 72 LEU A C 1
ATOM 573 O O . LEU A 1 72 ? -10.240 -11.541 6.979 1.00 92.50 72 LEU A O 1
ATOM 577 N N . GLU A 1 73 ? -8.813 -13.274 6.982 1.00 90.00 73 GLU A N 1
ATOM 578 C CA . GLU A 1 73 ? -7.636 -12.482 7.402 1.00 90.00 73 GLU A CA 1
ATOM 579 C C . GLU A 1 73 ? -7.030 -11.729 6.198 1.00 90.00 73 GLU A C 1
ATOM 581 O O . GLU A 1 73 ? -6.558 -10.595 6.297 1.00 90.00 73 GLU A O 1
ATOM 586 N N . PHE A 1 74 ? -7.074 -12.354 5.016 1.00 94.00 74 PHE A N 1
ATOM 587 C CA . PHE A 1 74 ? -6.587 -11.798 3.756 1.00 94.00 74 PHE A CA 1
ATOM 588 C C . PHE A 1 74 ? -7.319 -12.392 2.548 1.00 94.00 74 PHE A C 1
ATOM 590 O O . PHE A 1 74 ? -7.943 -13.450 2.638 1.00 94.00 74 PHE A O 1
ATOM 597 N N . LEU A 1 75 ? -7.194 -11.729 1.398 1.00 95.31 75 LEU A N 1
ATOM 598 C CA . LEU A 1 75 ? -7.712 -12.183 0.108 1.00 95.31 75 LEU A CA 1
ATOM 599 C C . LEU A 1 75 ? -6.671 -11.929 -0.989 1.00 95.31 75 LEU A C 1
ATOM 601 O O . LEU A 1 75 ? -6.156 -10.820 -1.109 1.00 95.31 75 LEU A O 1
ATOM 605 N N . MET A 1 76 ? -6.362 -12.938 -1.802 1.00 94.94 76 MET A N 1
ATOM 606 C CA . MET A 1 76 ? -5.557 -12.757 -3.015 1.00 94.94 76 MET A CA 1
ATOM 607 C C . MET A 1 76 ? -6.453 -12.235 -4.142 1.00 94.94 76 MET A C 1
ATOM 609 O O . MET A 1 76 ? -7.529 -12.786 -4.360 1.00 94.94 76 MET A O 1
ATOM 613 N N . ILE A 1 77 ? -6.026 -11.179 -4.835 1.00 94.25 77 ILE A N 1
ATOM 614 C CA . ILE A 1 77 ? -6.791 -10.563 -5.925 1.00 94.25 77 ILE A CA 1
ATOM 615 C C . ILE A 1 77 ? -6.399 -11.242 -7.239 1.00 94.25 77 ILE A C 1
ATOM 617 O O . ILE A 1 77 ? -5.263 -11.100 -7.693 1.00 94.25 77 ILE A O 1
ATOM 621 N N . LEU A 1 78 ? -7.343 -11.970 -7.838 1.00 91.25 78 LEU A N 1
ATOM 622 C CA . LEU A 1 78 ? -7.192 -12.720 -9.089 1.00 91.25 78 LEU A CA 1
ATOM 623 C C . LEU A 1 78 ? -8.103 -12.188 -10.213 1.00 91.25 78 LEU A C 1
ATOM 625 O O . LEU A 1 78 ? -8.036 -12.680 -11.337 1.00 91.25 78 LEU A O 1
ATOM 629 N N . GLY A 1 79 ? -8.948 -11.187 -9.936 1.00 87.19 79 GLY A N 1
ATOM 630 C CA . GLY A 1 79 ? -9.874 -10.585 -10.901 1.00 87.19 79 GLY A CA 1
ATOM 631 C C . GLY A 1 79 ? -11.233 -11.286 -10.992 1.00 87.19 79 GLY A C 1
ATOM 632 O O . GLY A 1 79 ? -11.991 -11.023 -11.922 1.00 87.19 79 GLY A O 1
ATOM 633 N N . THR A 1 80 ? -11.551 -12.173 -10.043 1.00 88.69 80 THR A N 1
ATOM 634 C CA . THR A 1 80 ? -12.826 -12.928 -9.986 1.00 88.69 80 THR A CA 1
ATOM 635 C C . THR A 1 80 ? -13.627 -12.666 -8.708 1.00 88.69 80 THR A C 1
ATOM 637 O O . THR A 1 80 ? -14.636 -13.319 -8.446 1.00 88.69 80 THR A O 1
ATOM 640 N N . GLU A 1 81 ? -13.167 -11.720 -7.894 1.00 93.31 81 GLU A N 1
ATOM 641 C CA . GLU A 1 81 ? -13.700 -11.440 -6.567 1.00 93.31 81 GLU A CA 1
ATOM 642 C C . GLU A 1 81 ? -15.029 -10.679 -6.654 1.00 93.31 81 GLU A C 1
ATOM 644 O O . GLU A 1 81 ? -15.281 -9.914 -7.586 1.00 93.31 81 GLU A O 1
ATOM 649 N N . SER A 1 82 ? -15.871 -10.838 -5.634 1.00 95.12 82 SER A N 1
ATOM 650 C CA . SER A 1 82 ? -16.993 -9.926 -5.403 1.00 95.12 82 SER A CA 1
ATOM 651 C C . SER A 1 82 ? -16.497 -8.657 -4.713 1.00 95.12 82 SER A C 1
ATOM 653 O O . SER A 1 82 ? -15.615 -8.713 -3.856 1.00 95.12 82 SER A O 1
ATOM 655 N N . TYR A 1 83 ? -17.101 -7.517 -5.042 1.00 97.00 83 TYR A N 1
ATOM 656 C CA . TYR A 1 83 ? -16.686 -6.202 -4.554 1.00 97.00 83 TYR A CA 1
ATOM 657 C C . TYR A 1 83 ? -17.794 -5.505 -3.759 1.00 97.00 83 TYR A C 1
ATOM 659 O O . TYR A 1 83 ? -18.983 -5.658 -4.040 1.00 97.00 83 TYR A O 1
ATOM 667 N N . THR A 1 84 ? -17.390 -4.728 -2.755 1.00 96.50 84 THR A N 1
ATOM 668 C CA . THR A 1 84 ? -18.269 -3.820 -2.004 1.00 96.50 84 THR A CA 1
ATOM 669 C C . THR A 1 84 ? -18.560 -2.557 -2.833 1.00 96.50 84 THR A C 1
ATOM 671 O O . THR A 1 84 ? -17.929 -2.319 -3.856 1.00 96.50 84 THR A O 1
ATOM 674 N N . SER A 1 85 ? -19.444 -1.675 -2.359 1.00 96.56 85 SER A N 1
ATOM 675 C CA . SER A 1 85 ? -19.620 -0.326 -2.931 1.00 96.56 85 SER A CA 1
ATOM 676 C C . SER A 1 85 ? -18.612 0.720 -2.420 1.00 96.56 85 SER A C 1
ATOM 678 O O . SER A 1 85 ? -18.723 1.901 -2.746 1.00 96.56 85 SER A O 1
ATOM 680 N N . THR A 1 86 ? -17.646 0.332 -1.580 1.00 97.56 86 THR A N 1
ATOM 681 C CA . THR A 1 86 ? -16.639 1.248 -1.027 1.00 97.56 86 THR A CA 1
ATOM 682 C C . THR A 1 86 ? -15.476 1.364 -2.006 1.00 97.56 86 THR A C 1
ATOM 684 O O . THR A 1 86 ? -14.797 0.372 -2.244 1.00 97.56 86 THR A O 1
ATOM 687 N N . ALA A 1 87 ? -15.226 2.552 -2.561 1.00 97.31 87 ALA A N 1
ATOM 688 C CA . ALA A 1 87 ? -14.106 2.767 -3.477 1.00 97.31 87 ALA A CA 1
ATOM 689 C C . ALA A 1 87 ? -12.742 2.567 -2.785 1.00 97.31 87 ALA A C 1
ATOM 691 O O . ALA A 1 87 ? -12.576 2.919 -1.611 1.00 97.31 87 ALA A O 1
ATOM 692 N N . MET A 1 88 ? -11.757 2.043 -3.516 1.00 97.06 88 MET A N 1
ATOM 693 C CA . MET A 1 88 ? -10.352 2.062 -3.106 1.00 97.06 88 MET A CA 1
ATOM 694 C C . MET A 1 88 ? -9.756 3.443 -3.400 1.00 97.06 88 MET A C 1
ATOM 696 O O . MET A 1 88 ? -9.682 3.881 -4.542 1.00 97.06 88 MET A O 1
ATOM 700 N N . ALA A 1 89 ? -9.295 4.131 -2.358 1.00 96.88 89 ALA A N 1
ATOM 701 C CA . ALA A 1 89 ? -8.719 5.471 -2.421 1.00 96.88 89 ALA A CA 1
ATOM 702 C C . ALA A 1 89 ? -7.197 5.414 -2.171 1.00 96.88 89 ALA A C 1
ATOM 704 O O . ALA A 1 89 ? -6.754 5.615 -1.033 1.00 96.88 89 ALA A O 1
ATOM 705 N N . PRO A 1 90 ? -6.370 5.114 -3.192 1.00 97.00 90 PRO A N 1
ATOM 706 C CA . PRO A 1 90 ? -4.934 4.912 -3.026 1.00 97.00 90 PRO A CA 1
ATOM 707 C C . PRO A 1 90 ? -4.222 6.214 -2.637 1.00 97.00 90 PRO A C 1
ATOM 709 O O . PRO A 1 90 ? -4.473 7.274 -3.215 1.00 97.00 90 PRO A O 1
ATOM 712 N N . LYS A 1 91 ? -3.298 6.134 -1.675 1.00 96.62 91 LYS A N 1
ATOM 713 C CA . LYS A 1 91 ? -2.543 7.271 -1.112 1.00 96.62 91 LYS A CA 1
ATOM 714 C C . LYS A 1 91 ? -1.031 7.098 -1.137 1.00 96.62 91 LYS A C 1
ATOM 716 O O . LYS A 1 91 ? -0.308 8.095 -1.184 1.00 96.62 91 LYS A O 1
ATOM 721 N N . GLY A 1 92 ? -0.528 5.869 -1.116 1.00 95.31 92 GLY A N 1
ATOM 722 C CA . GLY A 1 92 ? 0.908 5.646 -1.155 1.00 95.31 92 GLY A CA 1
ATOM 723 C C . GLY A 1 92 ? 1.315 4.249 -1.580 1.00 95.31 92 GLY A C 1
ATOM 724 O O . GLY A 1 92 ? 0.511 3.324 -1.650 1.00 95.31 92 GLY A O 1
ATOM 725 N N . ILE A 1 93 ? 2.602 4.150 -1.890 1.00 94.50 93 ILE A N 1
ATOM 726 C CA . ILE A 1 93 ? 3.283 2.940 -2.324 1.00 94.50 93 ILE A CA 1
ATOM 727 C C . ILE A 1 93 ? 4.693 2.920 -1.732 1.00 94.50 93 ILE A C 1
ATOM 729 O O . ILE A 1 93 ? 5.333 3.965 -1.569 1.00 94.50 93 ILE A O 1
ATOM 733 N N . PHE A 1 94 ? 5.172 1.727 -1.403 1.00 90.94 94 PHE A N 1
ATOM 734 C CA . PHE A 1 94 ? 6.524 1.469 -0.934 1.00 90.94 94 PHE A CA 1
ATOM 735 C C . PHE A 1 94 ? 7.007 0.113 -1.462 1.00 90.94 94 PHE A C 1
ATOM 737 O O . PHE A 1 94 ? 6.223 -0.824 -1.529 1.00 90.94 94 PHE A O 1
ATOM 744 N N . CYS A 1 95 ? 8.299 -0.020 -1.766 1.00 88.00 95 CYS A N 1
ATOM 745 C CA . CYS A 1 95 ? 8.938 -1.302 -2.057 1.00 88.00 95 CYS A CA 1
ATOM 746 C C . CYS A 1 95 ? 10.210 -1.473 -1.228 1.00 88.00 95 CYS A C 1
ATOM 748 O O . CYS A 1 95 ? 11.070 -0.588 -1.210 1.00 88.00 95 CYS A O 1
ATOM 750 N N . ASN A 1 96 ? 10.327 -2.605 -0.536 1.00 84.12 96 ASN A N 1
ATOM 751 C CA . ASN A 1 96 ? 11.527 -2.982 0.194 1.00 84.12 96 ASN A CA 1
ATOM 752 C C . ASN A 1 96 ? 12.514 -3.637 -0.788 1.00 84.12 96 ASN A C 1
ATOM 754 O O . ASN A 1 96 ? 12.238 -4.733 -1.278 1.00 84.12 96 ASN A O 1
ATOM 758 N N . PRO A 1 97 ? 13.675 -3.017 -1.079 1.00 77.31 97 PRO A N 1
ATOM 759 C CA . PRO A 1 97 ? 14.600 -3.569 -2.059 1.00 77.31 97 PRO A CA 1
ATOM 760 C C . PRO A 1 97 ? 15.285 -4.861 -1.591 1.00 77.31 97 PRO A C 1
ATOM 762 O O . PRO A 1 97 ? 15.799 -5.608 -2.410 1.00 77.31 97 PRO A O 1
ATOM 765 N N . TYR A 1 98 ? 15.314 -5.162 -0.291 1.00 78.31 98 TYR A N 1
ATOM 766 C CA . TYR A 1 98 ? 16.055 -6.326 0.209 1.00 78.31 98 TYR A CA 1
ATOM 767 C C . TYR A 1 98 ? 15.284 -7.646 0.079 1.00 78.31 98 TYR A C 1
ATOM 769 O O . TYR A 1 98 ? 15.904 -8.698 -0.039 1.00 78.31 98 TYR A O 1
ATOM 777 N N . ASN A 1 99 ? 13.949 -7.599 0.098 1.00 80.56 99 ASN A N 1
ATOM 778 C CA . ASN A 1 99 ? 13.068 -8.772 0.004 1.00 80.56 99 ASN A CA 1
ATOM 779 C C . ASN A 1 99 ? 11.981 -8.635 -1.084 1.00 80.56 99 ASN A C 1
ATOM 781 O O . ASN A 1 99 ? 11.092 -9.477 -1.157 1.00 80.56 99 ASN A O 1
ATOM 785 N N . ASN A 1 100 ? 12.050 -7.588 -1.917 1.00 83.31 100 ASN A N 1
ATOM 786 C CA . ASN A 1 100 ? 11.086 -7.234 -2.968 1.00 83.31 100 ASN A CA 1
ATOM 787 C C . ASN A 1 100 ? 9.633 -7.010 -2.501 1.00 83.31 100 ASN A C 1
ATOM 789 O O . ASN A 1 100 ? 8.738 -6.927 -3.341 1.00 83.31 100 ASN A O 1
ATOM 793 N N . LEU A 1 101 ? 9.383 -6.874 -1.192 1.00 89.50 101 LEU A N 1
ATOM 794 C CA . LEU A 1 101 ? 8.033 -6.694 -0.663 1.00 89.50 101 LEU A CA 1
ATOM 795 C C . LEU A 1 101 ? 7.496 -5.295 -0.998 1.00 89.50 101 LEU A C 1
ATOM 797 O O . LEU A 1 101 ? 8.011 -4.278 -0.521 1.00 89.50 101 LEU A O 1
ATOM 801 N N . ILE A 1 102 ? 6.443 -5.256 -1.808 1.00 92.06 102 ILE A N 1
ATOM 802 C CA . ILE A 1 102 ? 5.678 -4.057 -2.145 1.00 92.06 102 ILE A CA 1
ATOM 803 C C . ILE A 1 102 ? 4.511 -3.924 -1.170 1.00 92.06 102 ILE A C 1
ATOM 805 O O . ILE A 1 102 ? 3.795 -4.891 -0.926 1.00 92.06 102 ILE A O 1
ATOM 809 N N . PHE A 1 103 ? 4.285 -2.704 -0.688 1.00 94.56 103 PHE A N 1
ATOM 810 C CA . PHE A 1 103 ? 3.050 -2.279 -0.038 1.00 94.56 103 PHE A CA 1
ATOM 811 C C . PHE A 1 103 ? 2.391 -1.160 -0.838 1.00 94.56 103 PHE A C 1
ATOM 813 O O . PHE A 1 103 ? 3.057 -0.196 -1.220 1.00 94.56 103 PHE A O 1
ATOM 820 N N . ILE A 1 104 ? 1.075 -1.243 -1.009 1.00 96.31 104 ILE A N 1
ATOM 821 C CA . ILE A 1 104 ? 0.236 -0.153 -1.522 1.00 96.31 104 ILE A CA 1
ATOM 822 C C . ILE A 1 104 ? -0.849 0.108 -0.482 1.00 96.31 104 ILE A C 1
ATOM 824 O O . ILE A 1 104 ? -1.426 -0.836 0.057 1.00 96.31 104 ILE A O 1
ATOM 828 N N . TRP A 1 105 ? -1.125 1.375 -0.182 1.00 97.56 105 TRP A N 1
ATOM 829 C CA . TRP A 1 105 ? -2.092 1.741 0.849 1.00 97.56 105 TRP A CA 1
ATOM 830 C C . TRP A 1 105 ? -2.994 2.904 0.461 1.00 97.56 105 TRP A C 1
ATOM 832 O O . TRP A 1 105 ? -2.655 3.754 -0.367 1.00 97.56 105 TRP A O 1
ATOM 842 N N . GLY A 1 106 ? -4.135 2.948 1.136 1.00 97.81 106 GLY A N 1
ATOM 843 C CA . GLY A 1 106 ? -5.196 3.933 0.98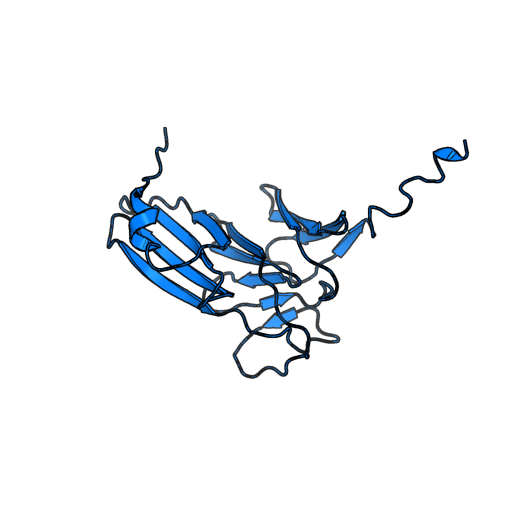3 1.00 97.81 106 GLY A CA 1
ATOM 844 C C . GLY A 1 106 ? -6.156 3.823 2.159 1.00 97.81 106 GLY A C 1
ATOM 845 O O . GLY A 1 106 ? -5.721 3.734 3.304 1.00 97.81 106 GLY A O 1
ATOM 846 N N . ASN A 1 107 ? -7.455 3.725 1.891 1.00 97.62 107 ASN A N 1
ATOM 847 C CA . ASN A 1 107 ? -8.422 3.092 2.803 1.00 97.62 107 ASN A CA 1
ATOM 848 C C . ASN A 1 107 ? -8.404 1.549 2.714 1.00 97.62 107 ASN A C 1
ATOM 850 O O . ASN A 1 107 ? -9.427 0.880 2.796 1.00 97.62 107 ASN A O 1
ATOM 854 N N . PHE A 1 108 ? -7.224 0.996 2.462 1.00 97.50 108 PHE A N 1
ATOM 855 C CA . PHE A 1 108 ? -6.949 -0.417 2.260 1.00 97.50 108 PHE A CA 1
ATOM 856 C C . PHE A 1 108 ? -5.453 -0.649 2.466 1.00 97.50 108 PHE A C 1
ATOM 858 O O . PHE A 1 108 ? -4.664 0.306 2.453 1.00 97.50 108 PHE A O 1
ATOM 865 N N . LEU A 1 109 ? -5.059 -1.916 2.561 1.00 96.94 109 LEU A N 1
ATOM 866 C CA . LEU A 1 109 ? -3.662 -2.326 2.558 1.00 96.94 109 LEU A CA 1
ATOM 867 C C . LEU A 1 109 ? -3.475 -3.536 1.634 1.00 96.94 109 LEU A C 1
ATOM 869 O O . LEU A 1 109 ? -4.078 -4.585 1.851 1.00 96.94 109 LEU A O 1
ATOM 873 N N . LEU A 1 110 ? -2.651 -3.372 0.597 1.00 96.44 110 LEU A N 1
ATOM 874 C CA . LEU A 1 110 ? -2.198 -4.455 -0.278 1.00 96.44 110 LEU A CA 1
ATOM 875 C C . LEU A 1 110 ? -0.724 -4.761 -0.009 1.00 96.44 110 LEU A C 1
ATOM 877 O O . LEU A 1 110 ? 0.067 -3.836 0.205 1.00 96.44 110 LEU A O 1
ATOM 881 N N . GLN A 1 111 ? -0.341 -6.032 -0.131 1.00 94.88 111 GLN A N 1
ATOM 882 C CA . GLN A 1 111 ? 1.059 -6.445 -0.242 1.00 94.88 111 GLN A CA 1
ATOM 883 C C . GLN A 1 111 ? 1.309 -7.385 -1.428 1.00 94.88 111 GLN A C 1
ATOM 885 O O . GLN A 1 111 ? 0.419 -8.132 -1.831 1.00 94.88 111 GLN A O 1
ATOM 890 N N . SER A 1 112 ? 2.531 -7.377 -1.963 1.00 93.56 112 SER A N 1
ATOM 891 C CA . SER A 1 112 ? 3.007 -8.353 -2.954 1.00 93.56 112 SER A CA 1
ATOM 892 C C . SER A 1 112 ? 4.497 -8.634 -2.773 1.00 93.56 112 SER A C 1
ATOM 894 O O . SER A 1 112 ? 5.283 -7.705 -2.599 1.00 93.56 112 SER A O 1
ATOM 896 N N . SER A 1 113 ? 4.898 -9.904 -2.837 1.00 89.94 113 SER A N 1
ATOM 897 C CA . SER A 1 113 ? 6.302 -10.346 -2.787 1.00 89.94 113 SER A CA 1
ATOM 898 C C . SER A 1 113 ? 6.905 -10.648 -4.165 1.00 89.94 113 SER A C 1
ATOM 900 O O . SER A 1 113 ? 8.121 -10.795 -4.280 1.00 89.94 113 SER A O 1
ATOM 902 N N . ASN A 1 114 ? 6.075 -10.740 -5.210 1.00 86.69 114 ASN A N 1
ATOM 903 C CA . ASN A 1 114 ? 6.476 -11.110 -6.571 1.00 86.69 114 ASN A CA 1
ATOM 904 C C . ASN A 1 114 ? 6.086 -10.077 -7.643 1.00 86.69 114 ASN A C 1
ATOM 906 O O . ASN A 1 114 ? 6.373 -10.304 -8.810 1.00 86.69 114 ASN A O 1
ATOM 910 N N . LYS A 1 115 ? 5.483 -8.941 -7.258 1.00 83.38 115 LYS A N 1
ATOM 911 C CA . LYS A 1 115 ? 4.993 -7.852 -8.134 1.00 83.38 115 LYS A CA 1
ATOM 912 C C . LYS A 1 115 ? 3.787 -8.190 -9.018 1.00 83.38 115 LYS A C 1
ATOM 914 O O . LYS A 1 115 ? 3.172 -7.271 -9.537 1.00 83.38 115 LYS A O 1
ATOM 919 N N . GLU A 1 116 ? 3.449 -9.464 -9.164 1.00 84.94 116 GLU A N 1
ATOM 920 C CA . GLU A 1 116 ? 2.342 -9.949 -9.996 1.00 84.94 116 GLU A CA 1
ATOM 921 C C . GLU A 1 116 ? 1.069 -10.166 -9.168 1.00 84.94 116 GLU A C 1
ATOM 923 O O . GLU A 1 116 ? -0.020 -9.739 -9.537 1.00 84.94 116 GLU A O 1
ATOM 928 N N . ASN A 1 117 ? 1.209 -10.838 -8.022 1.00 90.19 117 ASN A N 1
ATOM 929 C CA . ASN A 1 117 ? 0.092 -11.283 -7.199 1.00 90.19 117 ASN A CA 1
ATOM 930 C C . ASN A 1 117 ? -0.031 -10.359 -5.987 1.00 90.19 117 ASN A C 1
ATOM 932 O O . ASN A 1 117 ? 0.893 -10.274 -5.171 1.00 90.19 117 ASN A O 1
ATOM 936 N N . PHE A 1 118 ? -1.167 -9.674 -5.866 1.00 94.75 118 PHE A N 1
ATOM 937 C CA . PHE A 1 118 ? -1.452 -8.767 -4.757 1.00 94.75 118 PHE A CA 1
ATOM 938 C C . PHE A 1 118 ? -2.437 -9.392 -3.773 1.00 94.75 118 PHE A C 1
ATOM 940 O O . PHE A 1 118 ? -3.451 -9.981 -4.150 1.00 94.75 118 PHE A O 1
ATOM 947 N N . ILE A 1 119 ? -2.121 -9.247 -2.490 1.00 95.56 119 ILE A N 1
ATOM 948 C CA . ILE A 1 119 ? -2.914 -9.740 -1.370 1.00 95.56 119 ILE A CA 1
ATOM 949 C C . ILE A 1 119 ? -3.478 -8.535 -0.620 1.00 95.56 119 ILE A C 1
ATOM 951 O O . ILE A 1 119 ? -2.720 -7.710 -0.109 1.00 95.56 119 ILE A O 1
ATOM 955 N N . TYR A 1 120 ? -4.803 -8.454 -0.545 1.00 96.69 120 TYR A N 1
ATOM 956 C CA . TYR A 1 120 ? -5.548 -7.529 0.302 1.00 96.69 120 TYR A CA 1
ATOM 957 C C . TYR A 1 120 ? -5.573 -8.037 1.745 1.00 96.69 120 TYR A C 1
ATOM 959 O O . TYR A 1 120 ? -5.950 -9.183 1.994 1.00 96.69 120 TYR A O 1
ATOM 967 N N . LEU A 1 121 ? -5.166 -7.189 2.693 1.00 96.19 121 LEU A N 1
ATOM 968 C CA . LEU A 1 121 ? -5.194 -7.498 4.123 1.00 96.19 121 LEU A CA 1
ATOM 969 C C . LEU A 1 121 ? -6.534 -7.052 4.708 1.00 96.19 121 LEU A C 1
ATOM 971 O O . LEU A 1 121 ? -6.781 -5.859 4.884 1.00 96.19 121 LEU A O 1
ATOM 975 N N . ALA A 1 122 ? -7.406 -8.026 4.965 1.00 94.25 122 ALA A N 1
ATOM 976 C CA . ALA A 1 122 ? -8.812 -7.797 5.280 1.00 94.25 122 ALA A CA 1
ATOM 977 C C . ALA A 1 122 ? -9.051 -7.364 6.736 1.00 94.25 122 ALA A C 1
ATOM 979 O O . ALA A 1 122 ? -10.073 -6.740 7.017 1.00 94.25 122 ALA A O 1
ATOM 980 N N . ASP A 1 123 ? -8.081 -7.608 7.623 1.00 92.50 123 ASP A N 1
ATOM 981 C CA . ASP A 1 123 ? -8.061 -7.092 8.999 1.00 92.50 123 ASP A CA 1
ATOM 982 C C . ASP A 1 123 ? -8.043 -5.550 9.074 1.00 92.50 123 ASP A C 1
ATOM 984 O O . ASP A 1 123 ? -8.440 -4.981 10.093 1.00 92.50 123 ASP A O 1
ATOM 988 N N . PHE A 1 124 ? -7.566 -4.848 8.033 1.00 94.44 124 PHE A N 1
ATOM 989 C CA . PHE A 1 124 ? -7.531 -3.384 8.044 1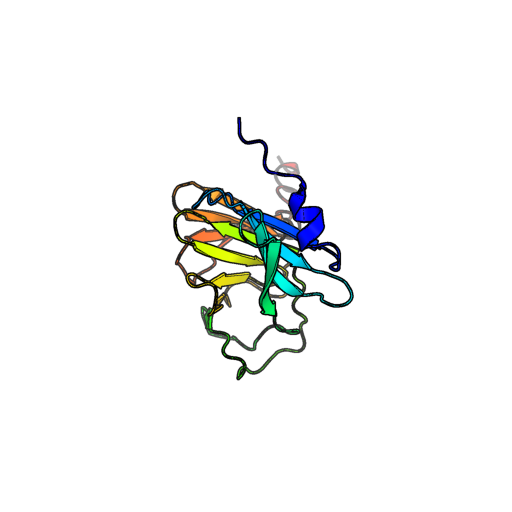.00 94.44 124 PHE A CA 1
ATOM 990 C C . PHE A 1 124 ? -8.900 -2.792 7.644 1.00 94.44 124 PHE A C 1
ATOM 992 O O . PHE A 1 124 ? -9.361 -3.029 6.524 1.00 94.44 124 PHE A O 1
ATOM 999 N N . PRO A 1 125 ? -9.552 -1.986 8.506 1.00 93.56 125 PRO A N 1
ATOM 1000 C CA . PRO A 1 125 ? -10.896 -1.474 8.249 1.00 93.56 125 PRO A CA 1
ATOM 1001 C C . PRO A 1 125 ? -10.909 -0.438 7.120 1.00 93.56 125 PRO A C 1
ATOM 1003 O O . PRO A 1 125 ? -10.206 0.574 7.161 1.00 93.56 125 PRO A O 1
ATOM 1006 N N . LYS A 1 126 ? -11.781 -0.663 6.135 1.00 94.56 126 LYS A N 1
ATOM 1007 C CA . LYS A 1 126 ? -11.945 0.176 4.934 1.00 94.56 126 LYS A CA 1
ATOM 1008 C C . LYS A 1 126 ? -12.550 1.561 5.201 1.00 94.56 126 LYS A C 1
ATOM 1010 O O . LYS A 1 126 ? -12.589 2.412 4.312 1.00 94.56 126 LYS A O 1
ATOM 1015 N N . GLU A 1 127 ? -13.059 1.766 6.411 1.00 94.44 127 GLU A N 1
ATOM 1016 C CA . GLU A 1 127 ? -13.567 3.029 6.938 1.00 94.44 127 GLU A CA 1
ATOM 1017 C C . GLU A 1 127 ? -12.428 3.963 7.387 1.00 94.44 127 GLU A C 1
ATOM 1019 O O . GLU A 1 127 ? -12.611 5.181 7.423 1.00 94.44 127 GLU A O 1
ATOM 1024 N N . LEU A 1 128 ? -11.248 3.415 7.705 1.00 95.38 128 LEU A N 1
ATOM 1025 C CA . LEU A 1 128 ? -10.045 4.185 8.025 1.00 95.38 128 LEU A CA 1
ATOM 1026 C C . LEU A 1 128 ? -9.200 4.421 6.772 1.00 95.38 128 LEU A C 1
ATOM 1028 O O . LEU A 1 128 ? -9.287 3.695 5.787 1.00 95.38 128 LEU A O 1
ATOM 1032 N N . SER A 1 129 ? -8.331 5.432 6.811 1.00 96.94 129 SER A N 1
ATOM 1033 C CA . SER A 1 129 ? -7.417 5.750 5.711 1.00 96.94 129 SER A CA 1
ATOM 1034 C C . SER A 1 129 ? -5.988 5.886 6.222 1.00 96.94 129 SER A C 1
ATOM 1036 O O . SER A 1 129 ? -5.740 6.653 7.148 1.00 96.94 129 SER A O 1
ATOM 1038 N N . ILE A 1 130 ? -5.045 5.154 5.629 1.00 97.81 130 ILE A N 1
ATOM 1039 C CA . ILE A 1 130 ? -3.628 5.157 6.000 1.00 97.81 130 ILE A CA 1
ATOM 1040 C C . ILE A 1 130 ? -2.960 6.433 5.467 1.00 97.81 130 ILE A C 1
ATOM 1042 O O . ILE A 1 130 ? -2.942 6.689 4.261 1.00 97.81 130 ILE A O 1
ATOM 1046 N N . LYS A 1 131 ? -2.368 7.211 6.376 1.00 95.94 131 LYS A N 1
ATOM 1047 C CA . LYS A 1 131 ? -1.617 8.444 6.103 1.00 95.94 131 LYS A CA 1
ATOM 1048 C C . LYS A 1 131 ? -0.175 8.118 5.718 1.00 95.94 131 LYS A C 1
ATOM 1050 O O . LYS A 1 131 ? 0.315 8.554 4.676 1.00 95.94 131 LYS A O 1
ATOM 1055 N N . TYR A 1 132 ? 0.501 7.305 6.530 1.00 95.00 132 TYR A N 1
ATOM 1056 C CA . TYR A 1 132 ? 1.849 6.804 6.252 1.00 95.00 132 TYR A CA 1
ATOM 1057 C C . TYR A 1 132 ? 2.139 5.485 6.976 1.00 95.00 132 TYR A C 1
ATOM 1059 O O . TYR A 1 132 ? 1.443 5.090 7.908 1.00 95.00 132 TYR A O 1
ATOM 1067 N N . MET A 1 133 ? 3.219 4.824 6.560 1.00 93.38 133 MET A N 1
ATOM 1068 C CA . MET A 1 133 ? 3.807 3.688 7.265 1.00 93.38 133 MET A CA 1
ATOM 1069 C C . MET A 1 133 ? 5.273 3.971 7.592 1.00 93.38 133 MET A C 1
ATOM 1071 O O . MET A 1 133 ? 5.995 4.559 6.785 1.00 93.38 133 MET A O 1
ATOM 1075 N N . ALA A 1 134 ? 5.715 3.533 8.767 1.00 91.62 134 ALA A N 1
ATOM 1076 C CA . ALA A 1 134 ? 7.098 3.584 9.224 1.00 91.62 134 ALA A CA 1
ATOM 1077 C C . ALA A 1 134 ? 7.590 2.157 9.498 1.00 91.62 134 ALA A C 1
ATOM 1079 O O . ALA A 1 134 ? 6.927 1.392 10.194 1.00 91.62 134 ALA A O 1
ATOM 1080 N N . ARG A 1 135 ? 8.755 1.786 8.959 1.00 89.12 135 ARG A N 1
ATOM 1081 C CA . ARG A 1 135 ? 9.298 0.422 9.057 1.0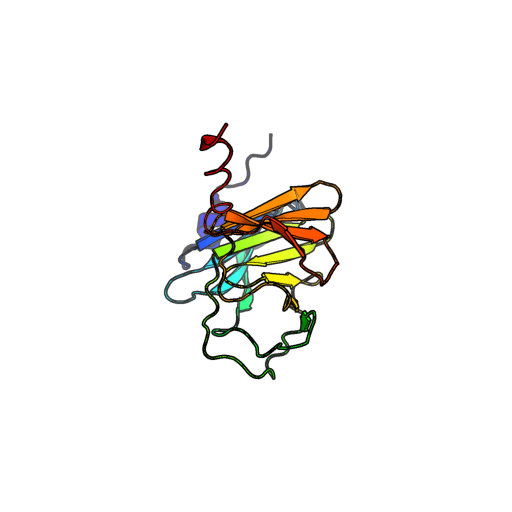0 89.12 135 ARG A CA 1
ATOM 1082 C C . ARG A 1 135 ? 10.645 0.404 9.770 1.00 89.12 135 ARG A C 1
ATOM 1084 O O . ARG A 1 135 ? 11.534 1.191 9.458 1.00 89.12 135 ARG A O 1
ATOM 1091 N N . SER A 1 136 ? 10.808 -0.555 10.672 1.00 88.81 136 SER A N 1
ATOM 1092 C CA . SER A 1 136 ? 12.098 -0.953 11.238 1.00 88.81 136 SER A CA 1
ATOM 1093 C C . SER A 1 136 ? 12.926 -1.803 10.263 1.00 88.81 136 SER A C 1
ATOM 1095 O O . SER A 1 136 ? 12.395 -2.449 9.363 1.00 88.81 136 SER A O 1
ATOM 1097 N N . PHE A 1 137 ? 14.234 -1.915 10.503 1.00 81.56 137 PHE A N 1
ATOM 1098 C CA . PHE A 1 137 ? 15.098 -2.843 9.756 1.00 81.56 137 PHE A CA 1
ATOM 1099 C C . PHE A 1 137 ? 14.712 -4.329 9.931 1.00 81.56 137 PHE A C 1
ATOM 1101 O O . PHE A 1 137 ? 15.057 -5.157 9.098 1.00 81.56 137 PHE A O 1
ATOM 1108 N N . ARG A 1 138 ? 13.979 -4.682 10.999 1.00 85.12 138 ARG A N 1
ATOM 1109 C CA . ARG A 1 138 ? 13.556 -6.063 11.303 1.00 85.12 138 ARG A CA 1
ATOM 1110 C C . ARG A 1 138 ? 12.182 -6.437 10.725 1.00 85.12 138 ARG A C 1
ATOM 1112 O O . ARG A 1 138 ? 11.607 -7.433 11.144 1.00 85.12 138 ARG A O 1
ATOM 1119 N N . GLY A 1 139 ? 11.627 -5.628 9.823 1.00 87.25 139 GLY A N 1
ATOM 1120 C CA . GLY A 1 139 ? 10.328 -5.896 9.196 1.00 87.25 139 GLY A CA 1
ATOM 1121 C C . GLY A 1 139 ? 9.104 -5.565 10.060 1.00 87.25 139 GLY A C 1
ATOM 1122 O O . GLY A 1 139 ? 7.985 -5.713 9.591 1.00 87.25 139 GLY A O 1
ATOM 1123 N N . ALA A 1 140 ? 9.258 -5.074 11.292 1.00 90.69 140 ALA A N 1
ATOM 1124 C CA . ALA A 1 140 ? 8.134 -4.470 12.014 1.00 90.69 140 ALA A CA 1
ATOM 1125 C C . ALA A 1 140 ? 7.718 -3.153 11.333 1.00 90.69 140 ALA A C 1
ATOM 1127 O O . ALA A 1 140 ? 8.573 -2.281 11.125 1.00 90.69 140 ALA A O 1
ATOM 1128 N N . VAL A 1 141 ? 6.429 -3.020 11.015 1.00 93.06 141 VAL A N 1
ATOM 1129 C CA . VAL A 1 141 ? 5.780 -1.871 10.368 1.00 93.06 141 VAL A CA 1
ATOM 1130 C C . VAL A 1 141 ? 4.769 -1.262 11.339 1.00 93.06 141 VAL A C 1
ATOM 1132 O O . VAL A 1 141 ? 3.845 -1.935 11.790 1.00 93.06 141 VAL A O 1
ATOM 1135 N N . ALA A 1 142 ? 4.927 0.026 11.629 1.00 94.88 142 ALA A N 1
ATOM 1136 C CA . ALA A 1 142 ? 3.894 0.854 12.234 1.00 94.88 142 ALA A CA 1
ATOM 1137 C C . ALA A 1 142 ? 3.114 1.563 11.122 1.00 94.88 142 ALA A C 1
ATOM 1139 O O . ALA A 1 142 ? 3.701 2.187 10.233 1.00 94.88 142 ALA A O 1
ATOM 1140 N N . ILE A 1 143 ? 1.795 1.471 11.178 1.00 95.88 143 ILE A N 1
ATOM 1141 C CA . ILE A 1 143 ? 0.856 2.041 10.215 1.00 95.88 143 ILE A CA 1
ATOM 1142 C C . ILE A 1 143 ? 0.109 3.155 10.940 1.00 95.88 143 ILE A C 1
ATOM 1144 O O . ILE A 1 143 ? -0.453 2.912 12.003 1.00 95.88 143 ILE A O 1
ATOM 1148 N N . VAL A 1 144 ? 0.105 4.364 10.383 1.00 95.56 144 VAL A N 1
ATOM 1149 C CA . VAL A 1 144 ? -0.565 5.524 10.982 1.00 95.56 144 VAL A CA 1
ATOM 1150 C C . VAL A 1 144 ? -1.641 6.021 10.031 1.00 95.56 144 VAL A C 1
ATOM 1152 O O . VAL A 1 144 ? -1.378 6.275 8.851 1.00 95.56 144 VAL A O 1
ATOM 1155 N N . THR A 1 145 ? -2.864 6.143 10.532 1.00 96.62 145 THR A N 1
ATOM 1156 C CA . THR A 1 145 ? -4.021 6.618 9.766 1.00 96.62 145 THR A CA 1
ATOM 1157 C C . THR A 1 145 ? -4.129 8.147 9.768 1.00 96.62 145 THR A C 1
ATOM 1159 O O . THR A 1 145 ? -3.425 8.847 10.495 1.00 96.62 145 THR A O 1
ATOM 1162 N N . GLU A 1 146 ? -5.023 8.696 8.944 1.00 95.00 146 GLU A N 1
ATOM 1163 C CA . GLU A 1 146 ? -5.365 10.129 8.953 1.00 95.00 146 GLU A CA 1
ATOM 1164 C C . GLU A 1 146 ? -6.011 10.567 10.269 1.00 95.00 146 GLU A C 1
ATOM 1166 O O . GLU A 1 146 ? -5.814 11.694 10.716 1.00 95.00 146 GLU A O 1
ATOM 1171 N N . THR A 1 147 ? -6.758 9.659 10.894 1.00 92.38 147 THR A N 1
ATOM 1172 C CA . THR A 1 147 ? -7.409 9.815 12.196 1.00 92.38 147 THR A CA 1
ATOM 1173 C C . THR A 1 147 ? -6.469 9.550 13.375 1.00 92.38 147 THR A C 1
ATOM 1175 O O . THR A 1 147 ? -6.889 9.707 14.520 1.00 92.38 147 THR A O 1
ATOM 1178 N N . GLU A 1 148 ? -5.199 9.225 13.116 1.00 90.25 148 GLU A N 1
ATOM 1179 C CA . GLU A 1 148 ? -4.124 8.980 14.092 1.00 90.25 148 GLU A CA 1
ATOM 1180 C C . GLU A 1 148 ? -4.248 7.670 14.897 1.00 90.25 148 GLU A C 1
ATOM 1182 O O . GLU A 1 148 ? -3.627 7.526 15.949 1.00 90.25 148 GLU A O 1
ATOM 1187 N N . GLU A 1 149 ? -5.001 6.680 14.403 1.00 93.00 149 GLU A N 1
ATOM 1188 C CA . GLU A 1 149 ? -4.876 5.302 14.890 1.00 93.00 149 GLU A CA 1
ATOM 1189 C C . GLU A 1 149 ? -3.486 4.781 14.520 1.00 93.00 149 GLU A C 1
ATOM 1191 O O . GLU A 1 149 ? -2.992 5.006 13.407 1.00 93.00 149 GLU A O 1
ATOM 1196 N N . ILE A 1 150 ? -2.890 4.003 15.422 1.00 92.94 150 ILE A N 1
ATOM 1197 C CA . ILE A 1 150 ? -1.658 3.269 15.138 1.00 92.94 150 ILE A CA 1
ATOM 1198 C C . ILE A 1 150 ? -1.997 1.788 15.057 1.00 92.94 150 ILE A C 1
ATOM 1200 O O . ILE A 1 150 ? -2.523 1.197 16.003 1.00 92.94 150 ILE A O 1
ATOM 1204 N N . TRP A 1 151 ? -1.644 1.189 13.929 1.00 95.44 151 TRP A N 1
ATOM 1205 C CA . TRP A 1 151 ? -1.742 -0.239 13.668 1.00 95.44 151 TRP A CA 1
ATOM 1206 C C . TRP A 1 151 ? -0.344 -0.823 13.450 1.00 95.44 151 TRP A C 1
ATOM 1208 O O . TRP A 1 151 ? 0.629 -0.102 13.210 1.00 95.44 151 TRP A O 1
ATOM 1218 N N . TYR A 1 152 ? -0.237 -2.139 13.549 1.00 94.50 152 TYR A N 1
ATOM 1219 C CA . TYR A 1 152 ? 1.004 -2.889 13.460 1.00 94.50 152 TYR A CA 1
ATOM 1220 C C . TYR A 1 152 ? 0.874 -4.064 12.503 1.00 94.50 152 TYR A C 1
ATOM 1222 O O . TYR A 1 152 ? -0.103 -4.813 12.533 1.00 94.50 152 TYR A O 1
ATOM 1230 N N . LEU A 1 153 ? 1.912 -4.243 11.696 1.00 93.50 153 LEU A N 1
ATOM 1231 C CA . LEU A 1 153 ? 2.102 -5.374 10.803 1.00 93.50 153 LEU A CA 1
ATOM 1232 C C . LEU A 1 153 ? 3.564 -5.829 10.899 1.00 93.50 153 LEU A C 1
ATOM 1234 O O . LEU A 1 153 ? 4.475 -5.015 11.047 1.00 93.50 153 LEU A O 1
ATOM 1238 N N . LEU A 1 154 ? 3.799 -7.132 10.782 1.00 91.75 154 LEU A N 1
ATOM 1239 C CA . LEU A 1 154 ? 5.126 -7.688 10.527 1.00 91.75 154 LEU A CA 1
ATOM 1240 C C . LEU A 1 154 ? 5.227 -8.021 9.033 1.00 91.75 154 LEU A C 1
ATOM 1242 O O . LEU A 1 154 ? 4.327 -8.664 8.500 1.00 91.75 154 LEU A O 1
ATOM 1246 N N . GLU A 1 155 ? 6.286 -7.595 8.345 1.00 88.06 155 GLU A N 1
ATOM 1247 C CA . GLU A 1 155 ? 6.492 -7.911 6.923 1.00 88.06 155 GLU A CA 1
ATOM 1248 C C . GLU A 1 155 ? 6.424 -9.426 6.668 1.00 88.06 155 GLU A C 1
ATOM 1250 O O . GLU A 1 155 ? 7.072 -10.209 7.362 1.00 88.06 155 GLU A O 1
ATOM 1255 N N . GLY A 1 156 ? 5.622 -9.836 5.678 1.00 80.25 156 GLY A N 1
ATOM 1256 C CA . GLY A 1 156 ? 5.346 -11.246 5.377 1.00 80.25 156 GLY A CA 1
ATOM 1257 C C . GLY A 1 156 ? 4.238 -11.892 6.225 1.00 80.25 156 GLY A C 1
ATOM 1258 O O . GLY A 1 156 ? 3.847 -13.020 5.939 1.00 80.25 156 GLY A O 1
ATOM 1259 N N . SER A 1 157 ? 3.699 -11.196 7.232 1.00 87.69 157 SER A N 1
ATOM 1260 C CA . SER A 1 157 ? 2.434 -11.558 7.890 1.00 87.69 157 SER A CA 1
ATOM 1261 C C . SER A 1 157 ? 1.236 -11.106 7.050 1.00 87.69 157 SER A C 1
ATOM 1263 O O . SER A 1 157 ? 1.340 -10.188 6.236 1.00 87.69 157 SER A O 1
ATOM 1265 N N . TYR A 1 158 ? 0.078 -11.714 7.299 1.00 89.06 158 TYR A N 1
ATOM 1266 C CA . TYR A 1 158 ? -1.216 -11.271 6.769 1.00 89.06 158 TYR A CA 1
ATOM 1267 C C . TYR A 1 158 ? -2.042 -10.488 7.796 1.00 89.06 158 TYR A C 1
ATOM 1269 O O . TYR A 1 158 ? -2.895 -9.690 7.424 1.00 89.06 158 TYR A O 1
ATOM 1277 N N . ARG A 1 159 ? -1.755 -10.682 9.089 1.00 89.31 159 ARG A N 1
ATOM 1278 C CA . ARG A 1 159 ? -2.525 -10.088 10.186 1.00 89.31 159 ARG A CA 1
ATOM 1279 C C . ARG A 1 159 ? -2.117 -8.658 10.493 1.00 89.31 159 ARG A C 1
ATOM 1281 O O . ARG A 1 159 ? -0.919 -8.391 10.650 1.00 89.31 159 ARG A O 1
ATOM 1288 N N . VAL A 1 160 ? -3.109 -7.784 10.653 1.00 91.88 160 VAL A N 1
ATOM 1289 C CA . VAL A 1 160 ? -2.931 -6.363 10.987 1.00 91.88 160 VAL A CA 1
ATOM 1290 C C . VAL A 1 160 ? -3.552 -6.087 12.354 1.00 91.88 160 VAL A C 1
ATOM 1292 O O . VAL A 1 160 ? -4.741 -6.288 12.569 1.00 91.88 160 VAL A O 1
ATOM 1295 N N . TYR A 1 161 ? -2.746 -5.612 13.299 1.00 91.50 161 TYR A N 1
ATOM 1296 C CA . TYR A 1 161 ? -3.149 -5.435 14.694 1.00 91.50 161 TYR A CA 1
ATOM 1297 C C . TYR A 1 161 ? -3.374 -3.958 15.005 1.00 91.50 161 TYR A C 1
ATOM 1299 O O . TYR A 1 161 ? -2.474 -3.148 14.793 1.00 91.50 161 TYR A O 1
ATOM 1307 N N . GLN A 1 162 ? -4.525 -3.587 15.563 1.00 91.50 162 GLN A N 1
ATOM 1308 C CA . GLN A 1 162 ? -4.693 -2.250 16.136 1.00 91.50 162 GLN A CA 1
ATOM 1309 C C . GLN A 1 162 ? -3.864 -2.153 17.427 1.00 91.50 162 GLN A C 1
ATOM 1311 O O . GLN A 1 162 ? -4.043 -2.966 18.332 1.00 91.50 162 GLN A O 1
ATOM 1316 N N . LEU A 1 163 ? -2.953 -1.178 17.519 1.00 86.62 163 LEU A N 1
ATOM 1317 C CA . LEU A 1 163 ? -2.183 -0.913 18.742 1.00 86.62 163 LEU A CA 1
ATOM 1318 C C . LEU A 1 163 ? -2.803 0.210 19.570 1.00 86.62 163 LEU A C 1
ATOM 1320 O O . LEU A 1 163 ? -2.928 0.080 20.784 1.00 86.62 163 LEU A O 1
ATOM 1324 N N . PHE A 1 164 ? -3.181 1.310 18.915 1.00 80.12 164 PHE A N 1
ATOM 1325 C CA . PHE A 1 164 ? -3.718 2.495 19.577 1.00 80.12 164 PHE A CA 1
ATOM 1326 C C . PHE A 1 164 ? -5.007 2.965 18.879 1.00 80.12 164 PHE A C 1
ATOM 1328 O O . PHE A 1 164 ? -4.975 3.237 17.673 1.00 80.12 164 PHE A O 1
ATOM 1335 N N . PRO A 1 165 ? -6.142 3.040 19.605 1.00 75.88 165 PRO A N 1
ATOM 1336 C CA . PRO A 1 165 ? -7.426 3.466 19.062 1.00 75.88 165 PRO A CA 1
ATOM 1337 C C . PRO A 1 165 ? -7.510 4.986 18.919 1.00 75.88 165 PRO A C 1
ATOM 1339 O O . PRO A 1 165 ? -6.864 5.743 19.643 1.00 75.88 165 PRO A O 1
ATOM 1342 N N . SER A 1 166 ? -8.356 5.428 17.998 1.00 61.59 166 SER A N 1
ATOM 1343 C CA . SER A 1 166 ? -8.612 6.832 17.696 1.00 61.59 166 SER A CA 1
ATOM 1344 C C . SER A 1 166 ? -9.941 6.923 16.901 1.00 61.59 166 SER A C 1
ATOM 1346 O O . SER A 1 166 ? -10.756 6.006 17.004 1.00 61.59 166 SER A O 1
ATOM 1348 N N . LYS A 1 167 ? -10.278 7.957 16.115 1.00 53.22 167 LYS A N 1
ATOM 1349 C CA . LYS A 1 167 ? -10.294 9.418 16.365 1.00 53.22 167 LYS A CA 1
ATOM 1350 C C . LYS A 1 167 ? -9.196 9.939 17.308 1.00 53.22 167 LYS A C 1
ATOM 1352 O O . LYS A 1 167 ? -9.284 9.657 18.488 1.00 53.22 167 LYS A O 1
ATOM 1357 N N . GLY A 1 168 ? -8.207 10.713 16.861 1.00 54.03 168 GLY A N 1
ATOM 1358 C CA . GLY A 1 168 ? -7.208 11.453 17.674 1.00 54.03 168 GLY A CA 1
ATOM 1359 C C . GLY A 1 168 ? -6.842 10.903 19.066 1.00 54.03 168 GLY A C 1
ATOM 1360 O O . GLY A 1 168 ? -7.014 11.623 20.048 1.00 54.03 168 GLY A O 1
ATOM 1361 N N . TRP A 1 169 ? -6.402 9.637 19.153 1.00 51.00 169 TRP A N 1
ATOM 1362 C CA . TRP A 1 169 ? -6.022 8.919 20.383 1.00 51.00 169 TRP A CA 1
ATOM 1363 C C . TRP A 1 169 ? -7.110 9.015 21.481 1.00 51.00 169 TRP A C 1
ATOM 1365 O O . TRP A 1 169 ? -6.796 9.311 22.628 1.00 51.00 169 TRP A O 1
ATOM 1375 N N . GLN A 1 170 ? -8.407 8.936 21.111 1.00 55.94 170 GLN A N 1
ATOM 1376 C CA . GLN A 1 170 ? -9.318 9.982 21.596 1.00 55.94 170 GLN A CA 1
ATOM 1377 C C . GLN A 1 170 ? -9.399 10.180 23.086 1.00 55.94 170 GLN A C 1
ATOM 1379 O O . GLN A 1 170 ? -9.370 9.265 23.905 1.00 55.94 170 GLN A O 1
ATOM 1384 N N . VAL A 1 171 ? -9.556 11.467 23.369 1.00 40.56 171 VAL A N 1
ATOM 1385 C CA . VAL A 1 171 ? -9.462 12.075 24.664 1.00 40.56 171 VAL A CA 1
ATOM 1386 C C . VAL A 1 171 ? -7.991 12.187 25.111 1.00 40.56 171 VAL A C 1
ATOM 1388 O O . VAL A 1 171 ? -7.732 13.234 25.681 1.00 40.56 171 VAL A O 1
ATOM 1391 N N . HIS A 1 172 ? -7.030 11.289 24.785 1.00 43.06 172 HIS A N 1
ATOM 1392 C CA . HIS A 1 172 ? -5.608 11.284 25.250 1.00 43.06 172 HIS A CA 1
ATOM 1393 C C . HIS A 1 172 ? -5.032 12.655 25.666 1.00 43.06 172 HIS A C 1
ATOM 1395 O O . HIS A 1 172 ? -4.468 13.399 24.873 1.00 43.06 172 HIS A O 1
ATOM 1401 N N . ILE A 1 173 ? -5.128 13.022 26.937 1.00 49.56 173 ILE A N 1
ATOM 1402 C CA . ILE A 1 173 ? -5.920 12.363 27.975 1.00 49.56 173 ILE A CA 1
ATOM 1403 C C . ILE A 1 173 ? -6.792 13.484 28.574 1.00 49.56 173 ILE A C 1
ATOM 1405 O O . ILE A 1 173 ? -6.286 14.288 29.350 1.00 49.56 173 ILE A O 1
ATOM 1409 N N . SER A 1 174 ? -8.097 13.574 28.267 1.00 53.59 174 SER A N 1
ATOM 1410 C CA . SER A 1 174 ? -9.032 14.631 28.752 1.00 53.59 174 SER A CA 1
ATOM 1411 C C . SER A 1 174 ? -9.477 14.341 30.192 1.00 53.59 174 SER A C 1
ATOM 1413 O O . SER A 1 174 ? -10.632 14.480 30.573 1.00 53.59 174 SER A O 1
ATOM 1415 N N . LEU A 1 175 ? -8.507 13.794 30.917 1.00 43.22 175 LEU A N 1
ATOM 1416 C CA . LEU A 1 175 ? -8.535 12.917 32.074 1.00 43.22 175 LEU A CA 1
ATOM 1417 C C . LEU A 1 175 ? -7.130 12.901 32.743 1.00 43.22 175 LEU A C 1
ATOM 1419 O O . LEU A 1 175 ? -7.050 12.621 33.929 1.00 43.22 175 LEU A O 1
ATOM 1423 N N . GLN A 1 176 ? -6.035 13.292 32.052 1.00 50.84 176 GLN A N 1
ATOM 1424 C CA . GLN A 1 176 ? -4.869 13.913 32.711 1.00 50.84 176 GLN A CA 1
ATOM 1425 C C . GLN A 1 176 ? -5.264 15.304 33.220 1.00 50.84 176 GLN A C 1
ATOM 1427 O O . GLN A 1 176 ? -4.733 15.770 34.212 1.00 50.84 176 GLN A O 1
ATOM 1432 N N . LEU A 1 177 ? -6.255 15.926 32.573 1.00 44.16 177 LEU A N 1
ATOM 1433 C CA . LEU A 1 177 ? -6.880 17.198 32.941 1.00 44.16 177 LEU A CA 1
ATOM 1434 C C . LEU A 1 177 ? -7.977 17.053 34.023 1.00 44.16 177 LEU A C 1
ATOM 1436 O O . LEU A 1 177 ? -8.890 17.872 34.088 1.00 44.16 177 LEU A O 1
ATOM 1440 N N . MET A 1 178 ? -7.917 15.996 34.842 1.00 46.06 178 MET A N 1
ATOM 1441 C CA . MET A 1 178 ? -8.747 15.823 36.050 1.00 46.06 178 MET A CA 1
ATOM 1442 C C . MET A 1 178 ? -7.915 15.438 37.294 1.00 46.06 178 MET A C 1
ATOM 1444 O O . MET A 1 178 ? -8.483 15.029 38.307 1.00 46.06 178 MET A O 1
ATOM 1448 N N . GLN A 1 179 ? -6.587 15.573 37.209 1.00 42.62 179 GLN A N 1
ATOM 1449 C CA . GLN A 1 179 ? -5.631 15.543 38.324 1.00 42.62 179 GLN A CA 1
ATOM 1450 C C . GLN A 1 179 ? -4.965 16.918 38.459 1.00 42.62 179 GLN A C 1
ATOM 1452 O O . GLN A 1 179 ? -4.553 17.230 39.596 1.00 42.62 179 GLN A O 1
#

Secondary structure (DSSP, 8-state):
-----TTHHHHTTTS-EEEEEEE---STT-EEEEEEE-GGGTTEEEEEEETTT-EEEEEEE--SEEE--TT-SEEEE-S---EEEEEP---EEEE-TTT--EEEESSSEEEESSSS-EEEETTS-TTS-EEEEEE-TTSEEEEEETT--EEEEETT----EEEE--STTTTSSTTGGG-

pLDDT: mean 84.98, std 14.85, range [38.91, 97.81]

Sequence (179 aa):
RNRGSGSWVRVLASECIKKLCPVYFHSNGSEYIMALTMGKHEGYVYFGTIRASDDLELLYHIPEFIPEARGLEFLMILGTESYTSTAMAPKGIFCNPYNNLIFIWGNFLLQSSNKENFIYLADFPKELSIKYMARSFRGAVAIVTETEEIWYLLEGSYRVYQLFPSKGWQVHISLQLMQ